Protein AF-A0A0S2LNX5-F1 (afdb_monomer_lite)

Foldseek 3Di:
DVCLVVLNDPLPVVSVCCVVPVVPDDDDDPDDDPLCVPPVSVVVVVVVVCVVCLVPDSPNPPDDPPPPDPAWWKAAQNDIGSHLVRVCVVVVNDSVVLVVLQPDPVNPRIHTDDDPD

Sequence (117 aa):
MRGLENGTHDNSRLLKAWKTYSTQFRFLILKWGPEWNDPVVRKEEEQALIEKYRNESFNAVQGTSSPRGIIKPLMVDGTRYASSRAAARATGRSRTSLLRDARNPLKSQVYVLEGFT

Structure (mmCIF, N/CA/C/O backbone):
data_AF-A0A0S2LNX5-F1
#
_entry.id   AF-A0A0S2LNX5-F1
#
loop_
_atom_site.group_PDB
_atom_site.id
_atom_site.type_symbol
_atom_site.label_atom_id
_atom_site.label_alt_id
_atom_site.label_comp_id
_atom_site.label_asym_id
_atom_site.label_entity_id
_atom_site.label_seq_id
_atom_site.pdbx_PDB_ins_code
_atom_site.Cartn_x
_atom_site.Cartn_y
_atom_site.Cartn_z
_atom_site.occupancy
_atom_site.B_iso_or_equiv
_atom_site.auth_seq_id
_atom_site.auth_comp_id
_atom_site.auth_asym_id
_atom_site.auth_atom_id
_atom_site.pdbx_PDB_model_num
ATOM 1 N N . MET A 1 1 ? -2.782 -14.120 -12.192 1.00 64.06 1 MET A N 1
ATOM 2 C CA . MET A 1 1 ? -4.245 -13.999 -12.394 1.00 64.06 1 MET A CA 1
ATOM 3 C C . MET A 1 1 ? -5.058 -14.552 -11.236 1.00 64.06 1 MET A C 1
ATOM 5 O O . MET A 1 1 ? -5.892 -13.810 -10.746 1.00 64.06 1 MET A O 1
ATOM 9 N N . ARG A 1 2 ? -4.764 -15.755 -10.715 1.00 78.94 2 ARG A N 1
ATOM 10 C CA . ARG A 1 2 ? -5.511 -16.377 -9.596 1.00 78.94 2 ARG A CA 1
ATOM 11 C C . ARG A 1 2 ? -5.888 -15.441 -8.436 1.00 78.94 2 ARG A C 1
ATOM 13 O O . ARG A 1 2 ? -7.016 -15.481 -7.973 1.00 78.94 2 ARG A O 1
ATOM 20 N N . GLY A 1 3 ? -4.985 -14.564 -7.985 1.00 80.88 3 GLY A N 1
ATOM 21 C CA . GLY A 1 3 ? -5.301 -13.597 -6.921 1.00 80.88 3 GLY A CA 1
ATOM 22 C C . GLY A 1 3 ? -6.337 -1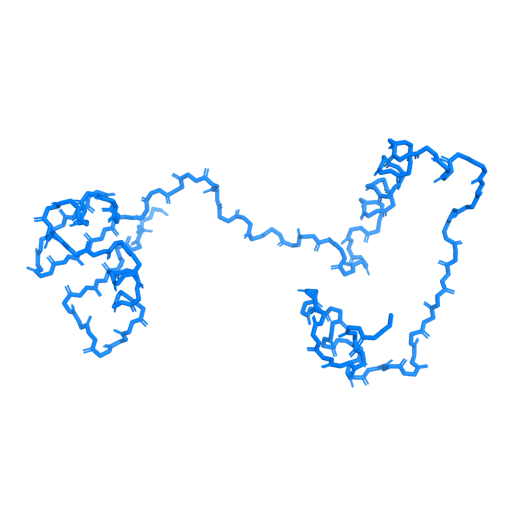2.531 -7.312 1.00 80.88 3 GLY A C 1
ATOM 23 O O . GLY A 1 3 ? -7.119 -12.100 -6.473 1.00 80.88 3 GLY A O 1
ATOM 24 N N . LEU A 1 4 ? -6.383 -12.117 -8.582 1.00 86.62 4 LEU A N 1
ATOM 25 C CA . LEU A 1 4 ? -7.401 -11.194 -9.098 1.00 86.62 4 LEU A CA 1
ATOM 26 C C . LEU A 1 4 ? -8.747 -11.902 -9.293 1.00 86.62 4 LEU A C 1
ATOM 28 O O . LEU A 1 4 ? -9.779 -11.357 -8.913 1.00 86.62 4 LEU A O 1
ATOM 32 N N . GLU A 1 5 ? -8.724 -13.126 -9.823 1.00 86.88 5 GLU A N 1
ATOM 33 C CA . GLU A 1 5 ? -9.909 -13.975 -10.022 1.00 86.88 5 GLU A CA 1
ATOM 34 C C . GLU A 1 5 ? -10.580 -14.331 -8.690 1.00 86.88 5 GLU A C 1
ATOM 36 O O . GLU A 1 5 ? -11.789 -14.179 -8.544 1.00 86.88 5 GLU A O 1
ATOM 41 N N . ASN A 1 6 ? -9.785 -14.699 -7.685 1.00 89.25 6 ASN A N 1
ATOM 42 C CA . ASN A 1 6 ? -10.275 -15.067 -6.355 1.00 89.25 6 ASN A CA 1
ATOM 43 C C . ASN A 1 6 ? -10.554 -13.853 -5.456 1.00 89.25 6 ASN A C 1
ATOM 45 O O . ASN A 1 6 ? -11.002 -14.008 -4.323 1.00 89.25 6 ASN A O 1
ATOM 49 N N . GLY A 1 7 ? -10.270 -12.636 -5.925 1.00 87.81 7 GLY A N 1
ATOM 50 C CA . GLY A 1 7 ? -10.517 -11.423 -5.155 1.00 87.81 7 GLY A CA 1
ATOM 51 C C . GLY A 1 7 ? -9.558 -11.176 -3.987 1.00 87.81 7 GLY A C 1
ATOM 52 O O . GLY A 1 7 ? -9.878 -10.370 -3.119 1.00 87.81 7 GLY A O 1
ATOM 53 N N . THR A 1 8 ? -8.401 -11.836 -3.959 1.00 89.81 8 THR A N 1
ATOM 54 C CA . THR A 1 8 ? -7.421 -11.795 -2.860 1.00 89.81 8 THR A CA 1
ATOM 55 C C . THR A 1 8 ? -6.151 -11.015 -3.214 1.00 89.81 8 THR A C 1
ATOM 57 O O . THR A 1 8 ? -5.112 -11.220 -2.597 1.00 89.81 8 THR A O 1
ATOM 60 N N . HIS A 1 9 ? -6.185 -10.177 -4.251 1.00 87.56 9 HIS A N 1
ATOM 61 C CA . HIS A 1 9 ? -5.006 -9.451 -4.719 1.00 87.56 9 HIS A CA 1
ATOM 62 C C . HIS A 1 9 ? -4.657 -8.268 -3.799 1.00 87.56 9 HIS A C 1
ATOM 64 O O . HIS A 1 9 ? -5.525 -7.453 -3.489 1.00 87.56 9 HIS A O 1
ATOM 70 N N . ASP A 1 10 ? -3.377 -8.126 -3.442 1.00 84.88 10 ASP A N 1
ATOM 71 C CA . ASP A 1 10 ? -2.898 -7.119 -2.478 1.00 84.88 10 ASP A CA 1
ATOM 72 C C . ASP A 1 10 ? -3.123 -5.673 -2.946 1.00 84.88 10 ASP A C 1
ATOM 74 O O . ASP A 1 10 ? -3.385 -4.764 -2.158 1.00 84.88 10 ASP A O 1
ATOM 78 N N . ASN A 1 11 ? -3.052 -5.447 -4.258 1.00 86.44 11 ASN A N 1
ATOM 79 C CA . ASN A 1 11 ? -3.367 -4.151 -4.846 1.00 86.44 11 ASN A CA 1
ATOM 80 C C . ASN A 1 11 ? -4.886 -3.969 -4.993 1.00 86.44 11 ASN A C 1
ATOM 82 O O . ASN A 1 11 ? -5.484 -4.413 -5.976 1.00 86.44 11 ASN A O 1
ATOM 86 N N . SER A 1 12 ? -5.497 -3.277 -4.030 1.00 86.00 12 SER A N 1
ATOM 87 C CA . SER A 1 12 ? -6.943 -3.030 -3.984 1.00 86.00 12 SER A CA 1
ATOM 88 C C . SER A 1 12 ? -7.467 -2.199 -5.162 1.00 86.00 12 SER A C 1
ATOM 90 O O . SER A 1 12 ? -8.580 -2.446 -5.632 1.00 86.00 12 SER A O 1
ATOM 92 N N . ARG A 1 13 ? -6.677 -1.247 -5.686 1.00 87.31 13 ARG A N 1
ATOM 93 C CA . ARG A 1 13 ? -7.048 -0.438 -6.864 1.00 87.31 13 ARG A CA 1
ATOM 94 C C . ARG A 1 13 ? -7.097 -1.296 -8.120 1.00 87.31 13 ARG A C 1
ATOM 96 O O . ARG A 1 13 ? -8.087 -1.238 -8.847 1.00 87.31 13 ARG A O 1
ATOM 103 N N . LEU A 1 14 ? -6.068 -2.117 -8.332 1.00 90.00 14 LEU A N 1
ATOM 104 C CA . LEU A 1 14 ? -6.036 -3.077 -9.433 1.00 90.00 14 LEU A CA 1
ATOM 105 C C . LEU A 1 14 ? -7.178 -4.086 -9.305 1.00 90.00 14 LEU A C 1
ATOM 107 O O . LEU A 1 14 ? -7.867 -4.351 -10.283 1.00 90.00 14 LEU A O 1
ATOM 111 N N . LEU A 1 15 ? -7.430 -4.600 -8.099 1.00 90.25 15 LEU A N 1
ATOM 112 C CA . LEU A 1 15 ? -8.513 -5.549 -7.869 1.00 90.25 15 LEU A CA 1
ATOM 113 C C . LEU A 1 15 ? -9.888 -4.941 -8.176 1.00 90.25 15 LEU A C 1
ATOM 115 O O . LEU A 1 15 ? -10.731 -5.594 -8.789 1.00 90.25 15 LEU A O 1
ATOM 119 N N . LYS A 1 16 ? -10.119 -3.688 -7.773 1.00 90.56 16 LYS A N 1
ATOM 120 C CA . LYS A 1 16 ? -11.351 -2.962 -8.095 1.00 90.56 16 LYS A CA 1
ATOM 121 C C . LYS A 1 16 ? -11.504 -2.789 -9.607 1.00 90.56 16 LYS A C 1
ATOM 123 O O . LYS A 1 16 ? -12.555 -3.124 -10.139 1.00 90.56 16 LYS A O 1
ATOM 128 N N . ALA A 1 17 ? -10.457 -2.325 -10.290 1.00 90.94 17 ALA A N 1
ATOM 129 C CA . ALA A 1 17 ? -10.469 -2.161 -11.743 1.00 90.94 17 ALA A CA 1
ATOM 130 C C . ALA A 1 17 ? -10.706 -3.493 -12.471 1.00 90.94 17 ALA A C 1
ATOM 132 O O . ALA A 1 17 ? -11.503 -3.545 -13.403 1.00 90.94 17 ALA A O 1
ATOM 133 N N . TRP A 1 18 ? -10.083 -4.578 -12.005 1.00 92.88 18 TRP A N 1
ATOM 134 C CA . TRP A 1 18 ? -10.278 -5.927 -12.532 1.00 92.88 18 TRP A CA 1
ATOM 135 C C . TRP A 1 18 ? -11.733 -6.386 -12.421 1.00 92.88 18 TRP A C 1
ATOM 137 O O . TRP A 1 18 ? -12.301 -6.856 -13.399 1.00 92.88 18 TRP A O 1
ATOM 147 N N . LYS A 1 19 ? -12.373 -6.200 -11.261 1.00 91.12 19 LYS A N 1
ATOM 148 C CA . LYS A 1 19 ? -13.787 -6.569 -11.076 1.00 91.12 19 LYS A CA 1
ATOM 149 C C . LYS A 1 19 ? -14.729 -5.795 -11.999 1.00 91.12 19 LYS A C 1
ATOM 151 O O . LYS A 1 19 ? -15.744 -6.344 -12.409 1.00 91.12 19 LYS A O 1
ATOM 156 N N . THR A 1 20 ? -14.408 -4.542 -12.313 1.00 93.31 20 THR A N 1
ATOM 157 C CA . THR A 1 20 ? -15.243 -3.707 -13.187 1.00 93.31 20 THR A CA 1
ATOM 158 C C . THR A 1 20 ? -14.988 -3.971 -14.673 1.00 93.31 20 THR A C 1
ATOM 160 O O . THR A 1 20 ? -15.927 -3.953 -15.461 1.00 93.31 20 THR A O 1
ATOM 163 N N . TYR A 1 21 ? -13.737 -4.221 -15.067 1.00 93.25 21 TYR A N 1
ATOM 164 C CA . TYR A 1 21 ? -13.314 -4.189 -16.472 1.00 93.25 21 TYR A CA 1
ATOM 165 C C . TYR A 1 21 ? -12.451 -5.390 -16.889 1.00 93.25 21 TYR A C 1
ATOM 167 O O . TYR A 1 21 ? -11.610 -5.253 -17.773 1.00 93.25 21 TYR A O 1
ATOM 175 N N . SER A 1 22 ? -12.622 -6.565 -16.275 1.00 88.31 22 SER A N 1
ATOM 176 C CA . SER A 1 22 ? -11.763 -7.752 -16.479 1.00 88.31 22 SER A CA 1
ATOM 177 C C . SER A 1 22 ? -11.480 -8.092 -17.950 1.00 88.31 22 SER A C 1
ATOM 179 O O . SER A 1 22 ? -10.347 -8.411 -18.301 1.00 88.31 22 SER A O 1
ATOM 181 N N . THR A 1 23 ? -12.472 -7.963 -18.835 1.00 89.69 23 THR A N 1
ATOM 182 C CA . THR A 1 23 ? -12.354 -8.265 -20.275 1.00 89.69 23 THR A CA 1
ATOM 183 C C . THR A 1 23 ? -11.576 -7.214 -21.077 1.00 89.69 23 THR A C 1
ATOM 185 O O . THR A 1 23 ? -11.154 -7.476 -22.209 1.00 89.69 23 THR A O 1
ATOM 188 N N . GLN A 1 24 ? -11.364 -6.027 -20.508 1.00 91.50 24 GLN A N 1
ATOM 189 C CA . GLN A 1 24 ? -10.666 -4.909 -21.147 1.00 91.50 24 GLN A CA 1
ATOM 190 C C . GLN A 1 24 ? -9.174 -4.875 -20.812 1.00 91.50 24 GLN A C 1
ATOM 192 O O . GLN A 1 24 ? -8.420 -4.148 -21.457 1.00 91.50 24 GLN A O 1
ATOM 197 N N . PHE A 1 25 ? -8.721 -5.679 -19.848 1.00 89.56 25 PHE A N 1
ATOM 198 C CA . PHE A 1 25 ? -7.298 -5.785 -19.556 1.00 89.56 25 PHE A CA 1
ATOM 199 C C . PHE A 1 25 ? -6.544 -6.349 -20.763 1.00 89.56 25 PHE A C 1
ATOM 201 O O . PHE A 1 25 ? -6.980 -7.287 -21.442 1.00 89.56 25 PHE A O 1
ATOM 208 N N . ARG A 1 26 ? -5.389 -5.746 -21.034 1.00 87.19 26 ARG A N 1
ATOM 209 C CA . ARG A 1 26 ? -4.435 -6.169 -22.056 1.00 87.19 26 ARG A CA 1
ATOM 210 C C . ARG A 1 26 ? -3.066 -6.253 -21.403 1.00 87.19 26 ARG A C 1
ATOM 212 O O . ARG A 1 26 ? -2.712 -5.401 -20.591 1.00 87.19 26 ARG A O 1
ATOM 219 N N . PHE A 1 27 ? -2.316 -7.289 -21.749 1.00 88.19 27 PHE A N 1
ATOM 220 C CA . PHE A 1 27 ? -0.961 -7.492 -21.258 1.00 88.19 27 PHE A CA 1
ATOM 221 C C . PHE A 1 27 ? 0.008 -7.111 -22.367 1.00 88.19 27 PHE A C 1
ATOM 223 O O . PHE A 1 27 ? -0.072 -7.645 -23.470 1.00 88.19 27 PHE A O 1
ATOM 230 N N . LEU A 1 28 ? 0.894 -6.167 -22.067 1.00 88.25 28 LEU A N 1
ATOM 231 C CA . LEU A 1 28 ? 1.932 -5.701 -22.975 1.00 88.25 28 LEU A CA 1
ATOM 232 C C . LEU A 1 28 ? 3.288 -5.991 -22.341 1.00 88.25 28 LEU A C 1
ATOM 234 O O . LEU A 1 28 ? 3.496 -5.723 -21.157 1.00 88.25 28 LEU A O 1
ATOM 238 N N . ILE A 1 29 ? 4.205 -6.541 -23.132 1.00 90.44 29 ILE A N 1
ATOM 239 C CA . ILE A 1 29 ? 5.585 -6.763 -22.704 1.00 90.44 29 ILE A CA 1
ATOM 240 C C . ILE A 1 29 ? 6.334 -5.447 -22.911 1.00 90.44 29 ILE A C 1
ATOM 242 O O . ILE A 1 29 ? 6.547 -5.028 -24.045 1.00 90.44 29 ILE A O 1
ATOM 246 N N . LEU A 1 30 ? 6.704 -4.784 -21.814 1.00 89.75 30 LEU A N 1
ATOM 247 C CA . LEU A 1 30 ? 7.430 -3.509 -21.866 1.00 89.75 30 LEU A CA 1
ATOM 248 C C . LEU A 1 30 ? 8.937 -3.694 -22.082 1.00 89.75 30 LEU A C 1
ATOM 250 O O . LEU A 1 30 ? 9.584 -2.816 -22.646 1.00 89.75 30 LEU A O 1
ATOM 254 N N . LYS A 1 31 ? 9.497 -4.824 -21.635 1.00 88.81 31 LYS A N 1
ATOM 255 C CA . LYS A 1 31 ? 10.902 -5.193 -21.824 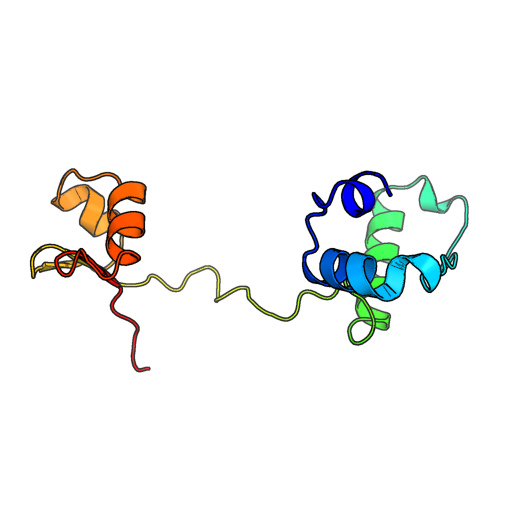1.00 88.81 31 LYS A CA 1
ATOM 256 C C . LYS A 1 31 ? 11.056 -6.712 -21.784 1.00 88.81 31 LYS A C 1
ATOM 258 O O . LYS A 1 31 ? 10.340 -7.391 -21.050 1.00 88.81 31 LYS A O 1
ATOM 263 N N . TRP A 1 32 ? 11.976 -7.225 -22.589 1.00 93.19 32 TRP A N 1
ATOM 264 C CA . TRP A 1 32 ? 12.323 -8.638 -22.707 1.00 93.19 32 TRP A CA 1
ATOM 265 C C . TRP A 1 32 ? 13.808 -8.735 -23.051 1.00 93.19 32 TRP A C 1
ATOM 267 O O . TRP A 1 32 ? 14.285 -7.965 -23.884 1.00 93.19 32 TRP A O 1
ATOM 277 N N . GLY A 1 33 ? 14.508 -9.692 -22.446 1.00 93.62 33 GLY A N 1
ATOM 278 C CA . GLY A 1 33 ? 15.911 -9.955 -22.741 1.00 93.62 33 GLY A CA 1
ATOM 279 C C . GLY A 1 33 ? 16.580 -10.844 -21.686 1.00 93.62 33 GLY A C 1
ATOM 280 O O . GLY A 1 33 ? 15.990 -11.096 -20.630 1.00 93.62 33 GLY A O 1
ATOM 281 N N . PRO A 1 34 ? 17.790 -11.362 -21.964 1.00 93.81 34 PRO A N 1
ATOM 282 C CA . PRO A 1 34 ? 18.524 -12.242 -21.052 1.00 93.81 34 PRO A CA 1
ATOM 283 C C . PRO A 1 34 ? 18.892 -11.572 -19.721 1.00 93.81 34 PRO A C 1
ATOM 285 O O . PRO A 1 34 ? 19.080 -12.269 -18.724 1.00 93.81 34 PRO A O 1
ATOM 288 N N . GLU A 1 35 ? 18.944 -10.240 -19.674 1.00 90.12 35 GLU A N 1
ATOM 289 C CA . GLU A 1 35 ? 19.189 -9.452 -18.465 1.00 90.12 35 GLU A CA 1
ATOM 290 C C . GLU A 1 35 ? 18.115 -9.654 -17.383 1.00 90.12 35 GLU A C 1
ATOM 292 O O . GLU A 1 35 ? 18.378 -9.441 -16.204 1.00 90.12 35 GLU A O 1
ATOM 297 N N . TRP A 1 36 ? 16.929 -10.154 -17.751 1.00 89.50 36 TRP A N 1
ATOM 298 C CA . TRP A 1 36 ? 15.865 -10.495 -16.800 1.00 89.50 36 TRP A CA 1
ATOM 299 C C . TRP A 1 36 ? 16.179 -11.712 -15.921 1.00 89.50 36 TRP A C 1
ATOM 301 O O . TRP A 1 36 ? 15.478 -11.940 -14.929 1.00 89.50 36 TRP A O 1
ATOM 311 N N . ASN A 1 37 ? 17.219 -12.481 -16.260 1.00 94.00 37 ASN A N 1
ATOM 312 C CA . ASN A 1 37 ? 17.734 -13.547 -15.401 1.00 94.00 37 ASN A CA 1
ATOM 313 C C . ASN A 1 37 ? 18.474 -12.993 -14.176 1.00 94.00 37 ASN A C 1
ATOM 315 O O . ASN A 1 37 ? 18.563 -13.687 -13.163 1.00 94.00 37 ASN A O 1
ATOM 319 N N . ASP A 1 38 ? 18.977 -11.755 -14.244 1.00 96.25 38 ASP A N 1
ATOM 320 C CA . ASP A 1 38 ? 19.604 -11.089 -13.109 1.00 96.25 38 ASP A CA 1
ATOM 321 C C . ASP A 1 38 ? 18.527 -10.397 -12.247 1.00 96.25 38 ASP A C 1
ATOM 323 O O . ASP A 1 38 ? 17.842 -9.476 -12.709 1.00 96.25 38 ASP A O 1
ATOM 327 N N . PRO A 1 39 ? 18.342 -10.813 -10.979 1.00 93.50 39 PRO A N 1
ATOM 328 C CA . PRO A 1 39 ? 17.325 -10.234 -10.110 1.00 93.50 39 PRO A CA 1
ATOM 329 C C . PRO A 1 39 ? 17.581 -8.762 -9.765 1.00 93.50 39 PRO A C 1
ATOM 331 O O . PRO A 1 39 ? 16.612 -8.058 -9.470 1.00 93.50 39 PRO A O 1
ATOM 334 N N . VAL A 1 40 ? 18.837 -8.304 -9.772 1.00 93.88 40 VAL A N 1
ATOM 335 C CA . VAL A 1 40 ? 19.201 -6.909 -9.495 1.00 93.88 40 VAL A CA 1
ATOM 336 C C . VAL A 1 40 ? 18.782 -6.043 -10.673 1.00 93.88 40 VAL A C 1
ATOM 338 O O . VAL A 1 40 ? 17.957 -5.148 -10.494 1.00 93.88 40 VAL A O 1
ATOM 341 N N . VAL A 1 41 ? 19.240 -6.392 -11.879 1.00 93.75 41 VAL A N 1
ATOM 342 C CA . VAL A 1 41 ? 18.895 -5.669 -13.114 1.00 93.75 41 VAL A CA 1
ATOM 343 C C . VAL A 1 41 ? 17.385 -5.647 -13.318 1.00 93.75 41 VAL A C 1
ATOM 345 O O . VAL A 1 41 ? 16.796 -4.594 -13.545 1.00 93.75 41 VAL A O 1
ATOM 348 N N . ARG A 1 42 ? 16.717 -6.792 -13.137 1.00 94.31 42 ARG A N 1
ATOM 349 C CA . ARG A 1 42 ? 15.256 -6.877 -13.216 1.00 94.31 42 ARG A CA 1
ATOM 350 C C . ARG A 1 42 ? 14.560 -5.876 -12.295 1.00 94.31 42 ARG A C 1
ATOM 352 O O . ARG A 1 42 ? 13.586 -5.249 -12.701 1.00 94.31 42 ARG A O 1
ATOM 359 N N . LYS A 1 43 ? 15.024 -5.754 -11.051 1.00 90.38 43 LYS A N 1
ATOM 360 C CA . LYS A 1 43 ? 14.401 -4.879 -10.053 1.00 90.38 43 LYS A CA 1
ATOM 361 C C . LYS A 1 43 ? 14.613 -3.402 -10.383 1.00 90.38 43 LYS A C 1
ATOM 363 O O . LYS A 1 43 ? 13.694 -2.610 -10.194 1.00 90.38 43 LYS A O 1
ATOM 368 N N . GLU A 1 44 ? 15.798 -3.036 -10.856 1.00 93.12 44 GLU A N 1
ATOM 369 C CA . GLU A 1 44 ? 16.106 -1.667 -11.284 1.00 93.12 44 GLU A CA 1
ATOM 370 C C . GLU A 1 44 ? 15.238 -1.256 -12.479 1.00 93.12 44 GLU A C 1
ATOM 372 O O . GLU A 1 44 ? 14.612 -0.196 -12.465 1.00 93.12 44 GLU A O 1
ATOM 377 N N . GLU A 1 45 ? 15.108 -2.141 -13.466 1.00 93.31 45 GLU A N 1
ATOM 378 C CA . GLU A 1 45 ? 14.269 -1.934 -14.648 1.00 93.31 45 GLU A CA 1
ATOM 379 C C . GLU A 1 45 ? 12.775 -1.864 -14.302 1.00 93.31 45 GLU A C 1
ATOM 381 O O . GLU A 1 45 ? 12.054 -0.997 -14.802 1.00 93.31 45 GLU A O 1
ATOM 386 N N . GLU A 1 46 ? 12.300 -2.729 -13.401 1.00 90.25 46 GLU A N 1
ATOM 387 C CA . GLU A 1 46 ? 10.932 -2.673 -12.878 1.00 90.25 46 GLU A CA 1
ATOM 388 C C . GLU A 1 46 ? 10.649 -1.312 -12.226 1.00 90.25 46 GLU A C 1
ATOM 390 O O . GLU A 1 46 ? 9.632 -0.681 -12.522 1.00 90.25 46 GLU A O 1
ATOM 395 N N . GLN A 1 47 ? 11.558 -0.825 -11.376 1.00 88.75 47 GLN A N 1
ATOM 396 C CA . GLN A 1 47 ? 11.417 0.479 -10.727 1.00 88.75 47 GLN A CA 1
ATOM 397 C C . GLN A 1 47 ? 11.419 1.630 -11.735 1.00 88.75 47 GLN A C 1
ATOM 399 O O . GLN A 1 47 ? 10.581 2.525 -11.626 1.00 88.75 47 GLN A O 1
ATOM 404 N N . ALA A 1 48 ? 12.303 1.593 -12.734 1.00 90.56 48 ALA A N 1
ATOM 405 C CA . ALA A 1 48 ? 12.358 2.606 -13.783 1.00 90.56 48 ALA A CA 1
ATOM 406 C C . ALA A 1 48 ? 11.048 2.670 -14.587 1.00 90.56 48 ALA A C 1
ATOM 408 O O . ALA A 1 48 ? 10.546 3.759 -14.876 1.00 90.56 48 ALA A O 1
ATOM 409 N N . LEU A 1 49 ? 10.448 1.518 -14.905 1.00 90.44 49 LEU A N 1
ATOM 410 C CA . LEU A 1 49 ? 9.156 1.449 -15.590 1.00 90.44 49 LEU A CA 1
ATOM 411 C C . LEU A 1 49 ? 8.006 1.947 -14.705 1.00 90.44 49 LEU A C 1
ATOM 413 O O . LEU A 1 49 ? 7.177 2.726 -15.174 1.00 90.44 49 LEU A O 1
ATOM 417 N N . ILE A 1 50 ? 7.958 1.549 -13.430 1.00 88.31 50 ILE A N 1
ATOM 418 C CA . ILE A 1 50 ? 6.943 2.047 -12.486 1.00 88.31 50 ILE A CA 1
ATOM 419 C C . ILE A 1 50 ? 7.029 3.570 -12.366 1.00 88.31 50 ILE A C 1
ATOM 421 O O . ILE A 1 50 ? 5.994 4.235 -12.359 1.00 88.31 50 ILE A O 1
ATOM 425 N N . GLU A 1 51 ? 8.241 4.124 -12.306 1.00 87.44 51 GLU A N 1
ATOM 426 C CA . GLU A 1 51 ? 8.448 5.567 -12.218 1.00 87.44 51 GLU A CA 1
ATOM 427 C C . GLU A 1 51 ? 8.012 6.286 -13.493 1.00 87.44 51 GLU A C 1
ATOM 429 O O . GLU A 1 51 ? 7.248 7.250 -13.436 1.00 87.44 51 GLU A O 1
ATOM 434 N N . LYS A 1 52 ? 8.427 5.773 -14.655 1.00 88.81 52 LYS A N 1
ATOM 435 C CA . LYS A 1 52 ? 8.050 6.318 -15.962 1.00 88.81 52 LYS A CA 1
ATOM 436 C C . LYS A 1 52 ? 6.532 6.388 -16.143 1.00 88.81 52 LYS A C 1
ATOM 438 O O . LYS A 1 52 ? 6.030 7.365 -16.688 1.00 88.81 52 LYS A O 1
ATOM 443 N N . TYR A 1 53 ? 5.806 5.378 -15.661 1.00 88.06 53 TYR A N 1
ATOM 444 C CA . TYR A 1 53 ? 4.346 5.282 -15.754 1.00 88.06 53 TYR A CA 1
ATOM 445 C C . TYR A 1 53 ? 3.651 5.547 -14.412 1.00 88.06 53 TYR A C 1
ATOM 447 O O . TYR A 1 53 ? 2.563 5.027 -14.153 1.00 88.06 53 TYR A O 1
ATOM 455 N N . ARG A 1 54 ? 4.246 6.351 -13.524 1.00 84.25 54 ARG A N 1
ATOM 456 C CA . ARG A 1 54 ? 3.728 6.574 -12.163 1.00 84.25 54 ARG A CA 1
ATOM 457 C C . ARG A 1 54 ? 2.274 7.066 -12.139 1.00 84.2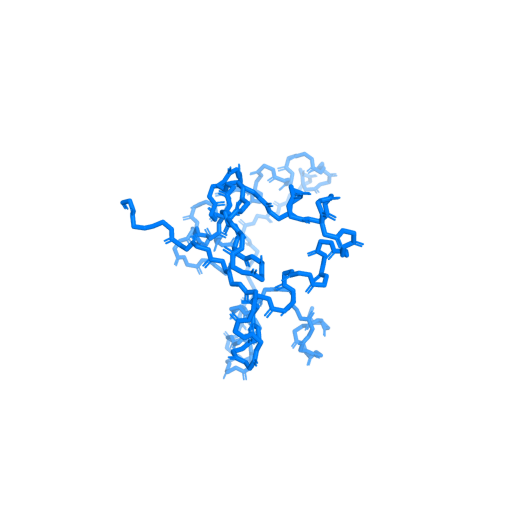5 54 ARG A C 1
ATOM 459 O O . ARG A 1 54 ? 1.513 6.693 -11.255 1.00 84.25 54 ARG A O 1
ATOM 466 N N . ASN A 1 55 ? 1.855 7.875 -13.106 1.00 81.19 55 ASN A N 1
ATOM 467 C CA . ASN A 1 55 ? 0.489 8.415 -13.128 1.00 81.19 55 ASN A CA 1
ATOM 468 C C . ASN A 1 55 ? -0.546 7.447 -13.725 1.00 81.19 55 ASN A C 1
ATOM 470 O O . ASN A 1 55 ? -1.743 7.618 -13.509 1.00 81.19 55 ASN A O 1
ATOM 474 N N . GLU A 1 56 ? -0.087 6.421 -14.440 1.00 82.44 56 GLU A N 1
ATOM 475 C CA . GLU A 1 56 ? -0.922 5.494 -15.214 1.00 82.44 56 GLU A CA 1
ATOM 476 C C . GLU A 1 56 ? -0.883 4.063 -14.653 1.00 82.44 56 GLU A C 1
ATOM 478 O O . GLU A 1 56 ? -1.716 3.227 -15.000 1.00 82.44 56 GLU A O 1
ATOM 483 N N . SER A 1 57 ? 0.062 3.764 -13.756 1.00 82.50 57 SER A N 1
ATOM 484 C CA . SER A 1 57 ? 0.248 2.434 -13.182 1.00 82.50 57 SER A CA 1
ATOM 485 C C . SER A 1 57 ? -0.504 2.251 -11.863 1.00 82.50 57 SER A C 1
ATOM 487 O O . SER A 1 57 ? -0.561 3.124 -10.996 1.00 82.50 57 SER A O 1
ATOM 489 N N . PHE A 1 58 ? -1.035 1.044 -11.658 1.00 83.50 58 PHE A N 1
ATOM 490 C CA . PHE A 1 58 ? -1.592 0.643 -10.364 1.00 83.50 58 PHE A CA 1
ATOM 491 C C . PHE A 1 58 ? -0.507 0.458 -9.292 1.00 83.50 58 PHE A C 1
ATOM 493 O O . PHE A 1 58 ? -0.824 0.450 -8.103 1.00 83.50 58 PHE A O 1
ATOM 500 N N . ASN A 1 59 ? 0.752 0.289 -9.707 1.00 80.56 59 ASN A N 1
ATOM 501 C CA . ASN A 1 59 ? 1.921 0.076 -8.853 1.00 80.56 59 ASN A CA 1
ATOM 502 C C . ASN A 1 59 ? 2.421 1.365 -8.197 1.00 80.56 59 ASN A C 1
ATOM 504 O O . ASN A 1 59 ? 3.142 1.296 -7.202 1.00 80.56 59 ASN A O 1
ATOM 508 N N . ALA A 1 60 ? 2.036 2.528 -8.726 1.00 64.19 60 ALA A N 1
ATOM 509 C CA . ALA A 1 60 ? 2.364 3.795 -8.112 1.00 64.19 60 ALA A CA 1
ATOM 510 C C . ALA A 1 60 ? 1.713 3.891 -6.732 1.00 64.19 60 ALA A C 1
ATOM 512 O O . ALA A 1 60 ? 0.492 4.012 -6.580 1.00 64.19 60 ALA A O 1
ATOM 513 N N . VAL A 1 61 ? 2.562 3.839 -5.710 1.00 59.59 61 VAL A N 1
ATOM 514 C CA . VAL A 1 61 ? 2.197 4.156 -4.337 1.00 59.59 61 VAL A CA 1
ATOM 515 C C . VAL A 1 61 ? 1.815 5.635 -4.323 1.00 59.59 61 VAL A C 1
ATOM 517 O O . VAL A 1 61 ? 2.668 6.503 -4.155 1.00 59.59 61 VAL A O 1
ATOM 520 N N . GLN A 1 62 ? 0.534 5.952 -4.531 1.00 47.69 62 GLN A N 1
ATOM 521 C CA . GLN A 1 62 ? 0.021 7.252 -4.112 1.00 47.69 62 GLN A CA 1
ATOM 522 C C . GLN A 1 62 ? 0.329 7.370 -2.622 1.00 47.69 62 GLN A C 1
ATOM 524 O O . GLN A 1 62 ? -0.050 6.504 -1.834 1.00 47.69 62 GLN A O 1
ATOM 529 N N . GLY A 1 63 ? 1.114 8.389 -2.279 1.00 49.94 63 GLY A N 1
ATOM 530 C CA . GLY A 1 63 ? 1.697 8.584 -0.963 1.00 49.94 63 GLY A CA 1
ATOM 531 C C . GLY A 1 63 ? 0.682 8.439 0.164 1.00 49.94 63 GLY A C 1
ATOM 532 O O . GLY A 1 63 ? -0.058 9.362 0.476 1.00 49.94 63 GLY A O 1
ATOM 533 N N . THR A 1 64 ? 0.710 7.291 0.833 1.00 45.25 64 THR A N 1
ATOM 534 C CA . THR A 1 64 ? 0.152 7.117 2.176 1.00 45.25 64 THR A CA 1
ATOM 535 C C . THR A 1 64 ? 1.113 6.314 3.041 1.00 45.25 64 THR A C 1
ATOM 537 O O . THR A 1 64 ? 0.717 5.437 3.803 1.00 45.25 64 THR A O 1
ATOM 540 N N . SER A 1 65 ? 2.408 6.605 2.963 1.00 44.22 65 SER A N 1
ATOM 541 C CA . SER A 1 65 ? 3.190 6.538 4.187 1.00 44.22 65 SER A CA 1
ATOM 542 C C . SER A 1 65 ? 2.995 7.880 4.879 1.00 44.22 65 SER A C 1
ATOM 544 O O . SER A 1 65 ? 3.689 8.840 4.549 1.00 44.22 65 SER A O 1
ATOM 546 N N . SER A 1 66 ? 2.080 7.960 5.856 1.00 51.31 66 SER A N 1
ATOM 547 C CA . SER A 1 66 ? 2.307 8.917 6.948 1.00 51.31 66 SER A CA 1
ATOM 548 C C . SER A 1 66 ? 3.778 8.774 7.346 1.00 51.31 66 SER A C 1
ATOM 550 O O . SER A 1 66 ? 4.234 7.622 7.412 1.00 51.31 66 SER A O 1
ATOM 552 N N . PRO A 1 67 ? 4.530 9.872 7.548 1.00 51.56 67 PRO A N 1
ATOM 553 C CA . PRO A 1 67 ? 5.951 9.789 7.851 1.00 51.56 67 PRO A CA 1
ATOM 554 C C . PRO A 1 67 ? 6.149 8.719 8.920 1.00 51.56 67 PRO A C 1
ATOM 556 O O . PRO A 1 67 ? 5.540 8.798 9.995 1.00 51.56 67 PRO A O 1
ATOM 559 N N . ARG A 1 68 ? 6.889 7.650 8.588 1.00 53.31 68 ARG A N 1
ATOM 560 C CA . ARG A 1 68 ? 7.207 6.585 9.544 1.00 53.31 68 ARG A CA 1
ATOM 561 C C . ARG A 1 68 ? 7.935 7.270 10.696 1.00 53.31 68 ARG A C 1
ATOM 563 O O . ARG A 1 68 ? 9.110 7.577 10.566 1.00 53.31 68 ARG A O 1
ATOM 570 N N . GLY A 1 69 ? 7.224 7.571 11.779 1.00 57.03 69 GLY A N 1
ATOM 571 C CA . GLY A 1 69 ? 7.796 8.345 12.879 1.00 57.03 69 GLY A CA 1
ATOM 572 C C . GLY A 1 69 ? 6.862 9.332 13.569 1.00 57.03 69 GLY A C 1
ATOM 573 O O . GLY A 1 69 ? 7.204 9.749 14.670 1.00 57.03 69 GLY A O 1
ATOM 574 N N . ILE A 1 70 ? 5.685 9.672 13.022 1.00 67.75 70 ILE A N 1
ATOM 575 C CA . ILE A 1 70 ? 4.738 10.504 13.786 1.00 67.75 70 ILE A CA 1
ATOM 576 C C . ILE A 1 70 ? 4.161 9.666 14.929 1.00 67.75 70 ILE A C 1
ATOM 578 O O . ILE A 1 70 ? 3.269 8.830 14.754 1.00 67.75 70 ILE A O 1
ATOM 582 N N . ILE A 1 71 ? 4.717 9.872 16.120 1.00 77.94 71 ILE A N 1
ATOM 583 C CA . ILE A 1 71 ? 4.212 9.299 17.358 1.00 77.94 71 ILE A CA 1
ATOM 584 C C . ILE A 1 71 ? 2.885 9.991 17.660 1.00 77.94 71 ILE A C 1
ATOM 586 O O . ILE A 1 71 ? 2.863 11.153 18.049 1.00 77.94 71 ILE A O 1
ATOM 590 N N . LYS A 1 72 ? 1.776 9.268 17.485 1.00 84.00 72 LYS A N 1
ATOM 591 C CA . LYS A 1 72 ? 0.451 9.762 17.866 1.00 84.00 72 LYS A CA 1
ATOM 592 C C . LYS A 1 72 ? 0.250 9.618 19.387 1.00 84.00 72 LYS A C 1
ATOM 594 O O . LYS A 1 72 ? 0.319 8.481 19.882 1.00 84.00 72 LYS A O 1
ATOM 599 N N . PRO A 1 73 ? 0.011 10.715 20.129 1.00 89.94 73 PRO A N 1
ATOM 600 C CA . PRO A 1 73 ? -0.341 10.649 21.543 1.00 89.94 73 PRO A CA 1
ATOM 601 C C . PRO A 1 73 ? -1.694 9.954 21.749 1.00 89.94 73 PRO A C 1
ATOM 603 O O . PRO A 1 73 ? -2.552 9.955 20.865 1.00 89.94 73 PRO A O 1
ATOM 606 N N . LEU A 1 74 ? -1.886 9.355 22.924 1.00 90.62 74 LEU A N 1
ATOM 607 C CA . LEU A 1 74 ? -3.102 8.620 23.283 1.00 90.62 74 LEU A CA 1
ATOM 608 C C . LEU A 1 74 ? -3.696 9.185 24.572 1.00 90.62 74 LEU A C 1
ATOM 610 O O . LEU A 1 74 ? -2.949 9.472 25.505 1.00 90.62 74 LEU A O 1
ATOM 614 N N . MET A 1 75 ? -5.018 9.279 24.646 1.00 92.12 75 MET A N 1
ATOM 615 C CA . MET A 1 75 ? -5.746 9.432 25.903 1.00 92.12 75 MET A CA 1
ATOM 616 C C . MET A 1 75 ? -6.254 8.054 26.336 1.00 92.12 75 MET A C 1
ATOM 618 O O . MET A 1 75 ? -6.835 7.342 25.516 1.00 92.12 75 MET A O 1
ATOM 622 N N . VAL A 1 76 ? -6.015 7.668 27.590 1.00 92.44 76 VAL A N 1
ATOM 623 C CA . VAL A 1 76 ? -6.582 6.452 28.197 1.00 92.44 76 VAL A CA 1
ATOM 624 C C . VAL A 1 76 ? -7.114 6.815 29.575 1.00 92.44 76 VAL A C 1
ATOM 626 O O . VAL A 1 76 ? -6.353 7.318 30.398 1.00 92.44 76 VAL A O 1
ATOM 629 N N . ASP A 1 77 ? -8.407 6.596 29.803 1.00 90.69 77 ASP A N 1
ATOM 630 C CA . ASP A 1 77 ? -9.081 6.826 31.088 1.00 90.69 77 ASP A CA 1
ATOM 631 C C . ASP A 1 77 ? -8.825 8.245 31.649 1.00 90.69 77 ASP A C 1
ATOM 633 O O . ASP A 1 77 ? -8.568 8.443 32.832 1.00 90.69 77 ASP A O 1
ATOM 637 N N . GLY A 1 78 ? -8.828 9.254 30.765 1.00 88.38 78 GLY A N 1
ATOM 638 C CA . GLY A 1 78 ? -8.582 10.662 31.112 1.00 88.38 78 GLY A CA 1
ATOM 639 C C . GLY A 1 78 ? -7.108 11.051 31.292 1.00 88.38 78 GLY A C 1
ATOM 640 O O . GLY A 1 78 ? -6.809 12.228 31.479 1.00 88.38 78 GLY A O 1
ATOM 641 N N . THR A 1 79 ? -6.174 10.101 31.184 1.00 91.00 79 THR A N 1
ATOM 642 C CA . THR A 1 79 ? -4.731 10.365 31.273 1.00 91.00 79 THR A CA 1
ATOM 643 C C . THR A 1 79 ? -4.090 10.437 29.888 1.00 91.00 79 THR A C 1
ATOM 645 O O . THR A 1 79 ? -4.230 9.529 29.061 1.00 91.00 79 THR A O 1
ATOM 648 N N . ARG A 1 80 ? -3.345 11.521 29.628 1.00 92.94 80 ARG A N 1
ATOM 649 C CA . ARG A 1 80 ? -2.624 11.730 28.365 1.00 92.94 80 ARG A CA 1
ATOM 650 C C . ARG A 1 80 ? -1.273 11.023 28.389 1.00 92.94 80 ARG A C 1
ATOM 652 O O . ARG A 1 80 ? -0.436 11.279 29.247 1.00 92.94 80 ARG A O 1
ATOM 659 N N . TYR A 1 81 ? -1.013 10.231 27.357 1.00 93.62 81 TYR A N 1
ATOM 660 C CA . TYR A 1 81 ? 0.257 9.554 27.132 1.00 93.62 81 TYR A CA 1
ATOM 661 C C . TYR A 1 81 ? 0.908 10.022 25.835 1.00 93.62 81 TYR A C 1
ATOM 663 O O . TYR A 1 81 ? 0.259 10.146 24.795 1.00 93.62 81 TYR A O 1
ATOM 671 N N . ALA A 1 82 ? 2.229 10.201 25.872 1.00 89.12 82 ALA A N 1
ATOM 672 C CA . ALA A 1 82 ? 3.012 10.620 24.710 1.00 89.12 82 ALA A CA 1
ATOM 673 C C . ALA A 1 82 ? 2.959 9.614 23.546 1.00 89.12 82 ALA A C 1
ATOM 675 O O . ALA A 1 82 ? 3.176 9.985 22.400 1.00 89.12 82 ALA A O 1
ATOM 676 N N . SER A 1 83 ? 2.682 8.332 23.818 1.00 91.44 83 SER A N 1
ATOM 677 C CA . SER A 1 83 ? 2.556 7.300 22.786 1.00 91.44 83 SER A CA 1
ATOM 678 C C . SER A 1 83 ? 1.723 6.107 23.250 1.00 91.44 83 SER A C 1
ATOM 680 O O . SER A 1 83 ? 1.616 5.828 24.445 1.00 91.44 83 SER A O 1
ATOM 682 N N . SER A 1 84 ? 1.248 5.307 22.291 1.00 91.06 84 SER A N 1
ATOM 683 C CA . SER A 1 84 ? 0.620 4.001 22.570 1.00 91.06 84 SER A CA 1
ATOM 684 C C . SER A 1 84 ? 1.509 3.033 23.369 1.00 91.06 84 SER A C 1
ATOM 686 O O . SER A 1 84 ? 0.990 2.197 24.102 1.00 91.06 84 SER A O 1
ATOM 688 N N . ARG A 1 85 ? 2.844 3.129 23.259 1.00 91.88 85 ARG A N 1
ATOM 689 C CA . ARG A 1 85 ? 3.774 2.303 24.052 1.00 91.88 85 ARG A CA 1
ATOM 690 C C . ARG A 1 85 ? 3.846 2.767 25.505 1.00 91.88 85 ARG A C 1
ATOM 692 O O . ARG A 1 85 ? 3.880 1.927 26.396 1.00 91.88 85 ARG A O 1
ATOM 699 N N . ALA A 1 86 ? 3.860 4.081 25.734 1.00 92.88 86 ALA A N 1
ATOM 700 C CA . ALA A 1 86 ? 3.845 4.648 27.081 1.00 92.88 86 ALA A CA 1
ATOM 701 C C . ALA A 1 86 ? 2.539 4.290 27.809 1.00 92.88 86 ALA A C 1
ATOM 703 O O . ALA A 1 86 ? 2.585 3.804 28.934 1.00 92.88 86 ALA A O 1
ATOM 704 N N . ALA A 1 87 ? 1.401 4.416 27.119 1.00 93.56 87 ALA A N 1
ATOM 705 C CA . ALA A 1 87 ? 0.098 4.018 27.645 1.00 93.56 87 ALA A CA 1
ATOM 706 C C . ALA A 1 87 ? 0.045 2.523 28.004 1.00 93.56 87 ALA A C 1
ATOM 708 O O . ALA A 1 87 ? -0.391 2.166 29.093 1.00 93.56 87 ALA A O 1
ATOM 709 N N . ALA A 1 88 ? 0.541 1.642 27.127 1.00 95.19 88 ALA A N 1
ATOM 710 C CA . ALA A 1 88 ? 0.568 0.200 27.384 1.00 95.19 88 ALA A CA 1
ATOM 711 C C . ALA A 1 88 ? 1.391 -0.164 28.632 1.00 95.19 88 ALA A C 1
ATOM 713 O O . ALA A 1 88 ? 0.967 -0.991 29.432 1.00 95.19 88 ALA A O 1
ATOM 714 N N . ARG A 1 89 ? 2.548 0.487 28.827 1.00 94.12 89 ARG A N 1
ATOM 715 C CA . ARG A 1 89 ? 3.389 0.277 30.017 1.00 94.12 89 ARG A CA 1
ATOM 716 C C . ARG A 1 89 ? 2.715 0.756 31.300 1.00 94.12 89 ARG A C 1
ATOM 718 O O . ARG A 1 89 ? 2.78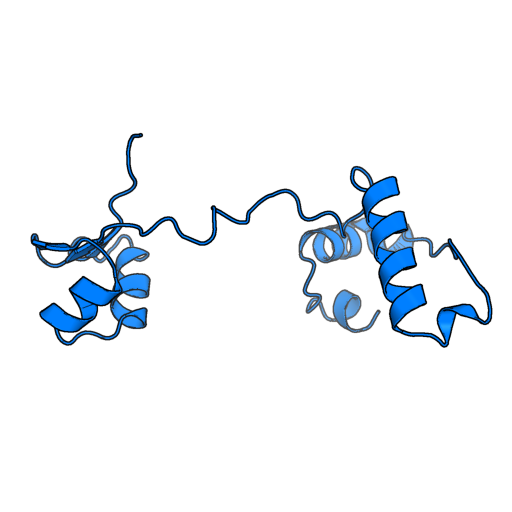6 0.056 32.297 1.00 94.12 89 ARG A O 1
ATOM 725 N N . ALA A 1 90 ? 2.075 1.923 31.266 1.00 93.00 90 ALA A N 1
ATOM 726 C CA . ALA A 1 90 ? 1.446 2.508 32.448 1.00 93.00 90 ALA A CA 1
ATOM 727 C C . ALA A 1 90 ? 0.153 1.786 32.859 1.00 93.00 90 ALA A C 1
ATOM 729 O O . ALA A 1 90 ? -0.125 1.647 34.042 1.00 93.00 90 ALA A O 1
ATOM 730 N N . THR A 1 91 ? -0.633 1.322 31.886 1.00 91.19 91 THR A N 1
ATOM 731 C CA . THR A 1 91 ? -1.961 0.727 32.130 1.00 91.19 91 THR A CA 1
ATOM 732 C C . THR A 1 91 ? -1.941 -0.798 32.242 1.00 91.19 91 THR A C 1
ATOM 734 O O . THR A 1 91 ? -2.965 -1.398 32.556 1.00 91.19 91 THR A O 1
ATOM 737 N N . GLY A 1 92 ? -0.824 -1.453 31.904 1.00 92.25 92 GLY A N 1
ATOM 738 C CA . GLY A 1 92 ? -0.732 -2.916 31.811 1.00 92.25 92 GLY A CA 1
ATOM 739 C C . GLY A 1 92 ? -1.532 -3.530 30.650 1.00 92.25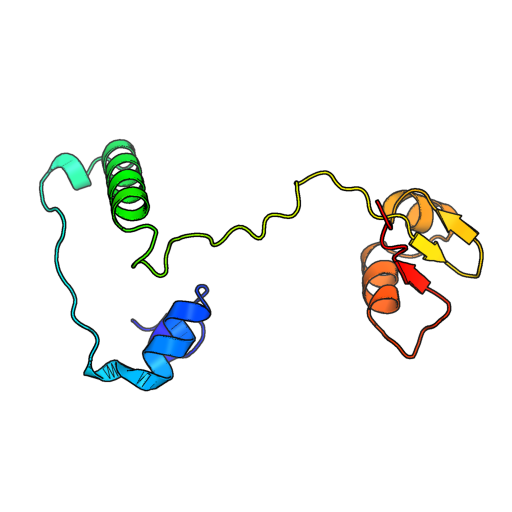 92 GLY A C 1
ATOM 740 O O . GLY A 1 92 ? -1.531 -4.747 30.468 1.00 92.25 92 GLY A O 1
ATOM 741 N N . ARG A 1 93 ? -2.209 -2.713 29.831 1.00 90.94 93 ARG A N 1
ATOM 742 C CA . ARG A 1 93 ? -2.969 -3.170 28.662 1.00 90.94 93 ARG A CA 1
ATOM 743 C C . ARG A 1 93 ? -2.053 -3.394 27.465 1.00 90.94 93 ARG A C 1
ATOM 745 O O . ARG A 1 93 ? -1.103 -2.649 27.225 1.00 90.94 93 ARG A O 1
ATOM 752 N N . SER A 1 94 ? -2.384 -4.383 26.633 1.00 93.75 94 SER A N 1
ATOM 753 C CA . SER A 1 94 ? -1.641 -4.603 25.393 1.00 93.75 94 SER A CA 1
ATOM 754 C C . SER A 1 94 ? -1.814 -3.421 24.435 1.00 93.75 94 SER A C 1
ATOM 756 O O . SER A 1 94 ? -2.904 -2.864 24.267 1.00 93.75 94 SER A O 1
ATOM 758 N N . ARG A 1 95 ? -0.727 -3.055 23.748 1.00 92.44 95 ARG A N 1
ATOM 759 C CA . ARG A 1 95 ? -0.729 -1.962 22.764 1.00 92.44 95 ARG A CA 1
ATOM 760 C C . ARG A 1 95 ? -1.793 -2.166 21.682 1.00 92.44 95 ARG A C 1
ATOM 762 O O . ARG A 1 95 ? -2.448 -1.213 21.274 1.00 92.44 95 ARG A O 1
ATOM 769 N N . THR A 1 96 ? -1.957 -3.398 21.210 1.00 91.38 96 THR A N 1
ATOM 770 C CA . THR A 1 96 ? -2.973 -3.770 20.218 1.00 91.38 96 THR A CA 1
ATOM 771 C C . THR A 1 96 ? -4.389 -3.588 20.752 1.00 91.38 96 THR A C 1
ATOM 773 O O . THR A 1 96 ? -5.227 -3.077 20.013 1.00 91.38 96 THR A O 1
ATOM 776 N N . SER A 1 97 ? -4.659 -3.920 22.021 1.00 91.56 97 SER A N 1
ATOM 777 C CA . SER A 1 97 ? -5.977 -3.676 22.621 1.00 91.56 97 SER A CA 1
ATOM 778 C C . SER A 1 97 ? -6.285 -2.186 22.716 1.00 91.56 97 SER A C 1
ATOM 780 O O . SER A 1 97 ? -7.370 -1.778 22.321 1.00 91.56 97 SER A O 1
ATOM 782 N N . LEU A 1 98 ? -5.322 -1.369 23.154 1.00 91.25 98 LEU A N 1
ATOM 783 C CA . LEU A 1 98 ? -5.497 0.085 23.235 1.00 91.25 98 LEU A CA 1
ATOM 784 C C . LEU A 1 98 ? -5.774 0.705 21.861 1.00 91.25 98 LEU A C 1
ATOM 786 O O . LEU A 1 98 ? -6.677 1.518 21.725 1.00 91.25 98 LEU A O 1
ATOM 790 N N . LEU A 1 99 ? -5.041 0.300 20.819 1.00 90.06 99 LEU A N 1
ATOM 791 C CA . LEU A 1 99 ? -5.273 0.802 19.459 1.00 90.06 99 LEU A CA 1
ATOM 792 C C . LEU A 1 99 ? -6.600 0.320 18.859 1.00 90.06 99 LEU A C 1
ATOM 794 O O . LEU A 1 99 ? -7.186 1.029 18.045 1.00 90.06 99 LEU A O 1
ATOM 798 N N . ARG A 1 100 ? -7.062 -0.879 19.230 1.00 89.50 100 ARG A N 1
ATOM 799 C CA . ARG A 1 100 ? -8.376 -1.392 18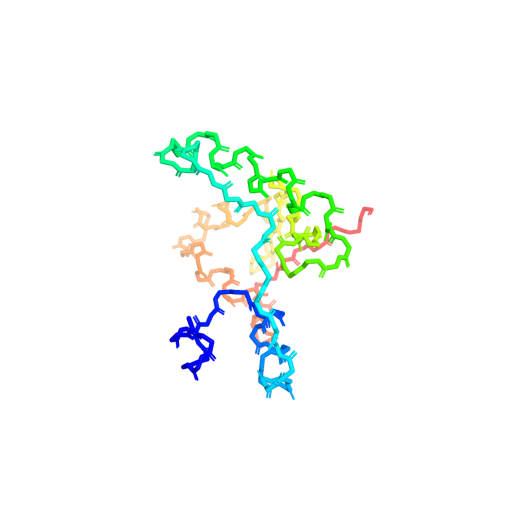.829 1.00 89.50 100 ARG A CA 1
ATOM 800 C C . ARG A 1 100 ? -9.494 -0.612 19.515 1.00 89.50 100 ARG A C 1
ATOM 802 O O . ARG A 1 100 ? -10.433 -0.206 18.841 1.00 89.50 100 ARG A O 1
ATOM 809 N N . ASP A 1 101 ? -9.363 -0.372 20.816 1.00 90.62 101 ASP A N 1
ATOM 810 C CA . ASP A 1 101 ? -10.331 0.397 21.597 1.00 90.62 101 ASP A CA 1
ATOM 811 C C . ASP A 1 101 ? -10.376 1.859 21.129 1.00 90.62 101 ASP A C 1
ATOM 813 O O . ASP A 1 101 ? -11.463 2.378 20.920 1.00 90.62 101 ASP A O 1
ATOM 817 N N . ALA A 1 102 ? -9.223 2.457 20.802 1.00 87.38 102 ALA A N 1
ATOM 818 C CA . ALA A 1 102 ? -9.117 3.811 20.245 1.00 87.38 102 ALA A CA 1
ATOM 819 C C . ALA A 1 102 ? -9.851 4.025 18.911 1.00 87.38 102 ALA A C 1
ATOM 821 O O . ALA A 1 102 ? -10.109 5.160 18.521 1.00 87.38 102 ALA A O 1
ATOM 822 N N . ARG A 1 103 ? -10.116 2.946 18.167 1.00 85.56 103 ARG A N 1
ATOM 823 C CA . ARG A 1 103 ? -10.841 2.977 16.887 1.00 85.56 103 ARG A CA 1
ATOM 824 C C . ARG A 1 103 ? -12.327 2.677 17.053 1.00 85.56 103 ARG A C 1
ATOM 826 O O . ARG A 1 103 ? -13.066 2.772 16.079 1.00 85.56 103 ARG A O 1
ATOM 833 N N . ASN A 1 104 ? -12.751 2.260 18.244 1.00 84.75 104 ASN A N 1
ATOM 834 C CA . ASN A 1 104 ? -14.131 1.911 18.516 1.00 84.75 104 ASN A CA 1
ATOM 835 C C . ASN A 1 104 ? -14.869 3.146 19.062 1.00 84.75 104 ASN A C 1
ATOM 837 O O . ASN A 1 104 ? -14.607 3.539 20.198 1.00 84.75 104 ASN A O 1
ATOM 841 N N . PRO A 1 105 ? -15.823 3.731 18.315 1.00 78.81 105 PRO A N 1
ATOM 842 C CA . PRO A 1 105 ? -16.530 4.940 18.742 1.00 78.81 105 PRO A CA 1
ATOM 843 C C . PRO A 1 105 ? -17.360 4.743 20.021 1.00 78.81 105 PRO A C 1
ATOM 845 O O . PRO A 1 105 ? -17.690 5.715 20.690 1.00 78.81 105 PRO A O 1
ATOM 848 N N . LEU A 1 106 ? -17.672 3.496 20.395 1.00 80.94 106 LEU A N 1
ATOM 849 C CA . LEU A 1 106 ? -18.406 3.173 21.621 1.00 80.94 106 LEU A CA 1
ATOM 850 C C . LEU A 1 106 ? -17.517 3.154 22.872 1.00 80.94 106 LEU A C 1
ATOM 852 O O . LEU A 1 106 ? -18.026 3.129 23.990 1.00 80.94 106 LEU A O 1
ATOM 856 N N . LYS A 1 107 ? -16.189 3.149 22.710 1.00 77.31 107 LYS A N 1
ATOM 857 C CA . LYS A 1 107 ? -15.230 3.159 23.818 1.00 77.31 107 LYS A CA 1
ATOM 858 C C . LYS A 1 107 ? -14.581 4.534 23.943 1.00 77.31 107 LYS A C 1
ATOM 860 O O . LYS A 1 107 ? -13.404 4.709 23.650 1.00 77.31 107 LYS A O 1
ATOM 865 N N . SER A 1 108 ? -15.343 5.495 24.460 1.00 75.31 108 SER A N 1
ATOM 866 C CA . SER A 1 108 ? -14.899 6.884 24.674 1.00 75.31 108 SER A CA 1
ATOM 867 C C . SER A 1 108 ? -13.720 7.041 25.646 1.00 75.31 108 SER A C 1
ATOM 869 O O . SER A 1 108 ? -13.095 8.096 25.701 1.00 75.31 108 SER A O 1
ATOM 871 N N . GLN A 1 109 ? -13.390 5.992 26.401 1.00 85.75 109 GLN A N 1
ATOM 872 C CA . GLN A 1 109 ? -12.294 5.980 27.371 1.00 85.75 109 GLN A CA 1
ATOM 873 C C . GLN A 1 109 ? -10.900 5.924 26.728 1.00 85.75 109 GLN A C 1
ATOM 875 O O . GLN A 1 109 ? -9.911 6.229 27.394 1.00 85.75 109 GLN A O 1
ATOM 880 N N . VAL A 1 110 ? -10.797 5.537 25.452 1.00 88.31 110 VAL A N 1
ATOM 881 C CA . VAL A 1 110 ? -9.522 5.471 24.732 1.00 88.31 110 VAL A CA 1
ATOM 882 C C . VAL A 1 110 ? -9.671 6.172 23.395 1.00 88.31 110 VAL A C 1
ATOM 884 O O . VAL A 1 110 ? -10.501 5.775 22.589 1.00 88.31 110 VAL A O 1
ATOM 887 N N . TYR A 1 111 ? -8.847 7.181 23.122 1.00 88.94 111 TYR A N 1
ATOM 888 C CA . TYR A 1 111 ? -8.838 7.840 21.816 1.00 88.94 111 TYR A CA 1
ATOM 889 C C . TYR A 1 111 ? -7.467 8.422 21.476 1.00 88.94 111 TYR A C 1
ATOM 891 O O . TYR A 1 111 ? -6.646 8.737 22.342 1.00 88.94 111 TYR A O 1
ATOM 899 N N . VAL A 1 112 ? -7.194 8.514 20.175 1.00 86.75 112 VAL A N 1
ATOM 900 C CA . VAL A 1 112 ? -5.964 9.113 19.652 1.00 86.75 112 VAL A CA 1
ATOM 901 C C . VAL A 1 112 ? -6.128 10.627 19.644 1.00 86.75 112 VAL A C 1
ATOM 903 O O . VAL A 1 112 ? -7.136 11.133 19.159 1.00 86.75 112 VAL A O 1
ATOM 906 N N . LEU A 1 113 ? -5.133 11.352 20.149 1.00 82.12 113 LEU A N 1
ATOM 907 C CA . LEU A 1 113 ? -5.092 12.802 20.005 1.00 82.12 113 LEU A CA 1
ATOM 908 C C . LEU A 1 113 ? -4.486 13.108 18.635 1.00 82.12 113 LEU A C 1
ATOM 910 O O . LEU A 1 113 ? -3.281 12.937 18.436 1.00 82.12 113 LEU A O 1
ATOM 914 N N . GLU A 1 114 ? -5.320 13.490 17.672 1.00 74.44 114 GLU A N 1
ATOM 915 C CA . GLU A 1 114 ? -4.826 13.994 16.393 1.00 74.44 114 GLU A CA 1
ATOM 916 C C . GLU A 1 114 ? -4.354 15.434 16.600 1.00 74.44 114 GLU A C 1
ATOM 918 O O . GLU A 1 114 ? -5.071 16.269 17.149 1.00 74.44 114 GLU A O 1
ATOM 923 N N . GLY A 1 115 ? -3.089 15.694 16.267 1.00 54.97 115 GLY A N 1
ATOM 924 C CA . GLY A 1 115 ? -2.520 17.026 16.389 1.00 54.97 115 GLY A CA 1
ATOM 925 C C . GLY A 1 115 ? -3.184 17.961 15.387 1.00 54.97 115 GLY A C 1
ATOM 926 O O . GLY A 1 115 ? -3.096 17.723 14.186 1.00 54.97 115 GLY A O 1
ATOM 927 N N . PHE A 1 116 ? -3.806 19.028 15.886 1.00 43.84 116 PHE A N 1
ATOM 928 C CA . PHE A 1 116 ? -3.846 20.290 15.160 1.00 43.84 116 PHE A CA 1
ATOM 929 C C . PHE A 1 116 ? -2.412 20.824 15.168 1.00 43.84 116 PHE A C 1
ATOM 931 O O . PHE A 1 116 ? -1.938 21.329 16.186 1.00 43.84 116 PHE A O 1
ATOM 938 N N . THR A 1 117 ? -1.700 20.613 14.071 1.00 38.88 117 THR A N 1
ATOM 939 C CA . THR A 1 117 ? -0.463 21.326 13.741 1.00 38.88 117 THR A CA 1
ATOM 940 C C . THR A 1 117 ? -0.638 21.916 12.368 1.00 38.88 117 THR A C 1
ATOM 942 O O . THR A 1 117 ? -1.061 21.129 11.489 1.00 38.88 117 THR A O 1
#

Secondary structure (DSSP, 8-state):
-HHHHTT--S-HHHHHHHHHHGGG--------SGGGGSHHHHHHHHHHHHHHTTTT-TTS--S----TT----EEETTEEESSHHHHHHHH---HHHHHHHTT-TT-TTEEE-----

pLDDT: mean 84.25, std 13.06, range [38.88, 96.25]

InterPro domains:
  IPR035901 GIY-YIG endonuclease superfamily [G3DSA:3.40.1440.10] (1-64)

Radius of gyration: 21.88 Å; chains: 1; bounding box: 38×38×55 Å

Organism: NCBI:txid436124